Protein AF-A0A3D5A9F9-F1 (afdb_monomer)

Secondary structure (DSSP, 8-state):
--S--------S-IIIIIHHHHHTTTTT----S-HHHHHHHHHHHHHHHHHH-

Radius of gyration: 12.2 Å; Cα contacts (8 Å, |Δi|>4): 18; chains: 1; bounding box: 29×27×31 Å

Mean predicted aligned error: 3.31 Å

Foldseek 3Di:
DDLDDDDDDDDPDCLPPVLVVVLVCVVPDDDPDDPSSVVSNVVVVVVVVVVVD

Sequence (53 aa):
KGDRIEMIFDVKNADMGFARWFLMFGDRADIISPQSLKDTVKSLVQLQIKRLT

Solvent-accessible surface area (backbone atoms only — not comparable to full-atom values): 3566 Å² total; per-residue (Å²): 141,79,95,74,79,93,82,88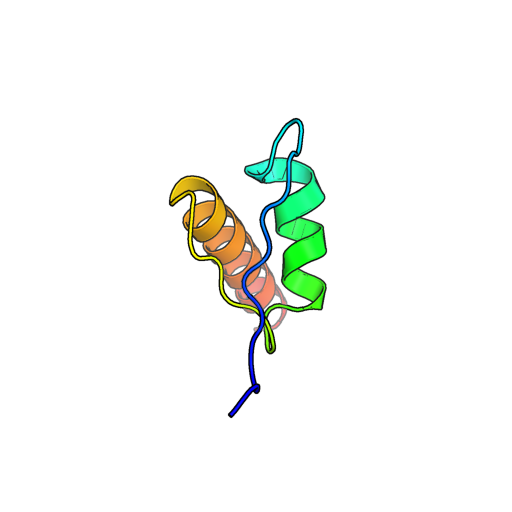,81,94,64,98,53,52,69,52,67,48,33,60,58,48,59,82,43,53,93,81,55,82,84,90,70,60,69,67,39,53,55,44,37,52,52,52,51,53,55,51,50,69,72,77,108

Structure (mmCIF, N/CA/C/O backbone):
data_AF-A0A3D5A9F9-F1
#
_entry.id   AF-A0A3D5A9F9-F1
#
loop_
_atom_site.group_PDB
_atom_site.id
_atom_site.type_symbol
_atom_site.label_atom_id
_atom_site.label_alt_id
_atom_site.label_comp_id
_atom_site.label_asym_id
_atom_site.label_entity_id
_atom_site.label_seq_id
_atom_site.pdbx_PDB_ins_code
_atom_site.Cartn_x
_atom_site.Cartn_y
_atom_site.Cartn_z
_atom_site.occupancy
_atom_site.B_iso_or_equiv
_atom_site.auth_seq_id
_atom_site.auth_comp_id
_atom_site.auth_asym_id
_atom_site.auth_atom_id
_atom_site.pdbx_PDB_model_num
ATOM 1 N N . LYS A 1 1 ? -6.702 -18.671 -20.340 1.00 41.91 1 LYS A N 1
ATOM 2 C CA . LYS A 1 1 ? -5.423 -18.468 -19.612 1.00 41.91 1 LYS A CA 1
ATOM 3 C C . LYS A 1 1 ? -5.030 -17.006 -19.793 1.00 41.91 1 LYS A C 1
ATOM 5 O O . LYS A 1 1 ? -4.645 -16.677 -20.905 1.00 41.91 1 LYS A O 1
ATOM 10 N N . GLY A 1 2 ? -5.179 -16.150 -18.777 1.00 62.16 2 GLY A N 1
ATOM 11 C CA . GLY A 1 2 ? -4.771 -14.738 -18.885 1.00 62.16 2 GLY A CA 1
ATOM 12 C C . GLY A 1 2 ? -5.501 -13.741 -17.980 1.00 62.16 2 GLY A C 1
ATOM 13 O O . GLY A 1 2 ? -5.667 -12.601 -18.386 1.00 62.16 2 GLY A O 1
ATOM 14 N N . ASP A 1 3 ? -5.958 -14.130 -16.788 1.00 88.06 3 ASP A N 1
ATOM 15 C CA . ASP A 1 3 ? -6.880 -13.269 -16.022 1.00 88.06 3 ASP A CA 1
ATOM 16 C C . ASP A 1 3 ? -6.157 -12.210 -15.174 1.00 88.06 3 ASP A C 1
ATOM 18 O O . ASP A 1 3 ?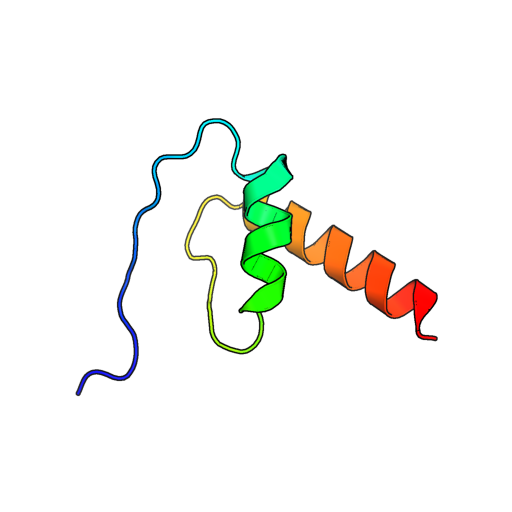 -6.792 -11.325 -14.604 1.00 88.06 3 ASP A O 1
ATOM 22 N N . ARG A 1 4 ? -4.827 -12.312 -15.057 1.00 90.19 4 ARG A N 1
ATOM 23 C CA . ARG A 1 4 ? -3.981 -11.413 -14.265 1.00 90.19 4 ARG A CA 1
ATOM 24 C C . ARG A 1 4 ? -2.632 -11.213 -14.945 1.00 90.19 4 ARG A C 1
ATOM 26 O O . ARG A 1 4 ? -2.121 -12.124 -15.594 1.00 90.19 4 ARG A O 1
ATOM 33 N N . ILE A 1 5 ? -2.063 -10.027 -14.759 1.00 93.81 5 ILE A N 1
ATOM 34 C CA . ILE A 1 5 ? -0.737 -9.639 -15.243 1.00 93.81 5 ILE A CA 1
ATOM 35 C C . ILE A 1 5 ? 0.069 -9.178 -14.030 1.00 93.81 5 ILE A C 1
ATOM 37 O O . ILE A 1 5 ? -0.418 -8.367 -13.243 1.00 93.81 5 ILE A O 1
ATOM 41 N N . GLU A 1 6 ? 1.284 -9.699 -13.875 1.00 95.44 6 GLU A N 1
ATOM 42 C CA . GLU A 1 6 ? 2.226 -9.198 -12.874 1.00 95.44 6 GLU A CA 1
ATOM 43 C C . GLU A 1 6 ? 2.856 -7.892 -13.366 1.00 95.44 6 GLU A C 1
ATOM 45 O O . GLU A 1 6 ? 3.293 -7.790 -14.513 1.00 95.44 6 GLU A O 1
ATOM 50 N N . MET A 1 7 ? 2.880 -6.883 -12.497 1.00 95.00 7 MET A N 1
ATOM 51 C CA . MET A 1 7 ? 3.416 -5.558 -12.792 1.00 95.00 7 MET A CA 1
ATOM 52 C C . MET A 1 7 ? 4.463 -5.185 -11.747 1.00 95.00 7 MET A C 1
ATOM 54 O O . MET A 1 7 ? 4.252 -5.389 -10.552 1.00 95.00 7 MET A O 1
ATOM 58 N N . ILE A 1 8 ? 5.570 -4.599 -12.201 1.00 95.75 8 ILE A N 1
ATOM 59 C CA . ILE A 1 8 ? 6.633 -4.070 -11.343 1.00 95.75 8 ILE A CA 1
ATOM 60 C C . ILE A 1 8 ? 6.643 -2.554 -11.500 1.00 95.75 8 ILE A C 1
ATOM 62 O O . ILE A 1 8 ? 6.666 -2.040 -12.618 1.00 95.75 8 ILE A O 1
ATOM 66 N N . PHE A 1 9 ? 6.630 -1.845 -10.376 1.00 94.50 9 PHE A N 1
ATOM 67 C CA . PHE A 1 9 ? 6.619 -0.389 -10.337 1.00 94.50 9 PHE A CA 1
ATOM 68 C C . PHE A 1 9 ? 7.891 0.109 -9.660 1.00 94.50 9 PHE A C 1
ATOM 70 O O . PHE A 1 9 ? 8.175 -0.270 -8.525 1.00 94.50 9 PHE A O 1
ATOM 77 N N . ASP A 1 10 ? 8.624 0.985 -10.342 1.00 94.69 10 ASP A N 1
ATOM 78 C CA . ASP A 1 10 ? 9.717 1.739 -9.738 1.00 94.69 10 ASP A CA 1
ATOM 79 C C . ASP A 1 10 ? 9.171 3.072 -9.219 1.00 94.69 10 ASP A C 1
ATOM 81 O O . ASP A 1 10 ? 8.737 3.937 -9.984 1.00 94.69 10 ASP A O 1
ATOM 85 N N . VAL A 1 11 ? 9.103 3.205 -7.895 1.00 92.00 11 VAL A N 1
ATOM 86 C CA . VAL A 1 11 ? 8.514 4.361 -7.220 1.00 92.00 11 VAL A CA 1
ATOM 87 C C . VAL A 1 11 ? 9.422 4.831 -6.097 1.00 92.00 11 VAL A C 1
ATOM 89 O O . VAL A 1 11 ? 9.947 4.040 -5.320 1.00 92.00 11 VAL A O 1
ATOM 92 N N . LYS A 1 12 ? 9.546 6.153 -5.950 1.00 90.31 12 LYS A N 1
ATOM 93 C CA . LYS A 1 12 ? 10.415 6.766 -4.935 1.00 90.31 12 LYS A CA 1
ATOM 94 C C . LYS A 1 12 ? 10.065 6.346 -3.500 1.00 90.31 12 LYS A C 1
ATOM 96 O O . LYS A 1 12 ? 10.956 6.206 -2.671 1.00 90.31 12 LYS A O 1
ATOM 101 N N . ASN A 1 13 ? 8.774 6.210 -3.188 1.00 89.44 13 ASN A N 1
ATOM 102 C CA . ASN A 1 13 ? 8.296 5.717 -1.896 1.00 89.44 13 ASN A CA 1
ATOM 103 C C . ASN A 1 13 ? 6.913 5.068 -2.057 1.00 89.44 13 ASN A C 1
ATOM 105 O O . ASN A 1 13 ? 5.907 5.765 -2.236 1.00 89.44 13 ASN A O 1
ATOM 109 N N . ALA A 1 14 ? 6.873 3.737 -1.994 1.00 92.62 14 ALA A N 1
ATOM 110 C CA . ALA A 1 14 ? 5.647 2.965 -2.172 1.00 92.62 14 ALA A CA 1
ATOM 111 C C . ALA A 1 14 ? 4.633 3.184 -1.030 1.00 92.62 14 ALA A C 1
ATOM 113 O O . ALA A 1 14 ? 3.426 3.220 -1.268 1.00 92.62 14 ALA A O 1
ATOM 114 N N . ASP A 1 15 ? 5.111 3.428 0.190 1.00 92.25 15 ASP A N 1
ATOM 115 C CA . ASP A 1 15 ? 4.287 3.513 1.402 1.00 92.25 15 ASP A CA 1
ATOM 116 C C . ASP A 1 15 ? 3.560 4.870 1.551 1.00 92.25 15 ASP A C 1
ATOM 118 O O . ASP A 1 15 ? 2.813 5.093 2.501 1.00 92.25 15 ASP A O 1
ATOM 122 N N . MET A 1 16 ? 3.747 5.803 0.609 1.00 91.00 16 MET A N 1
ATOM 123 C CA . MET A 1 16 ? 3.067 7.105 0.605 1.00 91.00 16 MET A CA 1
ATOM 124 C C . MET A 1 16 ? 2.006 7.206 -0.501 1.00 91.00 16 MET A C 1
ATOM 126 O O . MET A 1 16 ? 0.891 6.700 -0.363 1.00 91.00 16 MET A O 1
ATOM 130 N N . GLY A 1 17 ? 2.320 7.904 -1.598 1.00 90.06 17 GLY A N 1
ATOM 131 C CA . GLY A 1 17 ? 1.357 8.185 -2.666 1.00 90.06 17 GLY A CA 1
ATOM 132 C C . GLY A 1 17 ? 0.876 6.918 -3.372 1.00 90.06 17 GLY A C 1
ATOM 133 O O . GLY A 1 17 ? -0.309 6.803 -3.680 1.00 90.06 17 GLY A O 1
ATOM 134 N N . PHE A 1 18 ? 1.769 5.943 -3.563 1.00 94.88 18 PHE A N 1
ATOM 135 C CA . PHE A 1 18 ? 1.439 4.700 -4.254 1.00 94.88 18 PHE A CA 1
ATOM 136 C C . PHE A 1 18 ? 0.451 3.839 -3.461 1.00 94.88 18 PHE A C 1
ATOM 138 O O . PHE A 1 18 ? -0.532 3.387 -4.036 1.00 94.88 18 PHE A O 1
ATOM 145 N N . ALA A 1 19 ? 0.625 3.689 -2.143 1.00 96.31 19 ALA A N 1
ATOM 146 C CA . ALA A 1 19 ? -0.331 2.975 -1.293 1.00 96.31 19 ALA A CA 1
ATOM 147 C C . ALA A 1 19 ? -1.762 3.530 -1.417 1.00 96.31 19 ALA A C 1
ATOM 149 O O . ALA A 1 19 ? -2.725 2.769 -1.476 1.00 96.31 19 ALA A O 1
ATOM 150 N N . ARG A 1 20 ? -1.915 4.860 -1.505 1.00 94.25 20 ARG A N 1
ATOM 151 C CA . ARG A 1 20 ? 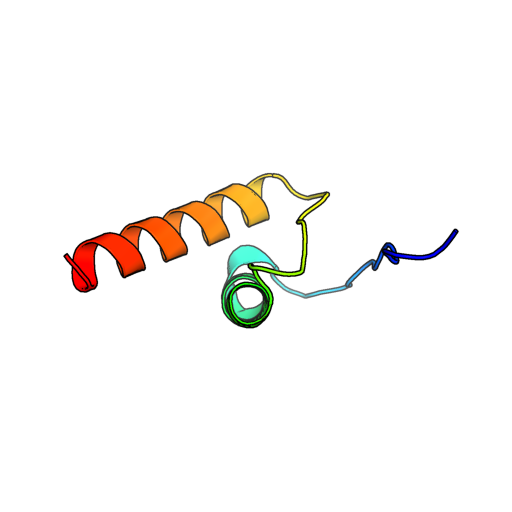-3.228 5.501 -1.697 1.00 94.25 20 ARG A CA 1
ATOM 152 C C . ARG A 1 20 ? -3.777 5.317 -3.105 1.00 94.25 20 ARG A C 1
ATOM 154 O O . ARG A 1 20 ? -4.974 5.106 -3.253 1.00 94.25 20 ARG A O 1
ATOM 161 N N . TRP A 1 21 ? -2.920 5.388 -4.117 1.00 93.00 21 TRP A N 1
ATOM 162 C CA . TRP A 1 21 ? -3.303 5.097 -5.496 1.00 93.00 21 TRP A CA 1
ATOM 163 C C . TRP A 1 21 ? -3.762 3.639 -5.655 1.00 93.00 21 TRP A C 1
ATOM 165 O O . TRP A 1 21 ? -4.803 3.395 -6.258 1.00 93.00 21 TRP A O 1
ATOM 175 N N . PHE A 1 22 ? -3.056 2.689 -5.033 1.00 95.50 22 PHE A N 1
ATOM 176 C CA . PHE A 1 22 ? -3.388 1.264 -5.058 1.00 95.50 22 PHE A CA 1
ATOM 177 C C . PHE A 1 22 ? -4.802 0.982 -4.528 1.00 95.50 22 PHE A C 1
ATOM 179 O O . PHE A 1 22 ? -5.510 0.158 -5.099 1.00 95.50 22 PHE A O 1
ATOM 186 N N . LEU A 1 23 ? -5.251 1.692 -3.483 1.00 94.81 23 LEU A N 1
ATOM 187 C CA . LEU A 1 23 ? -6.594 1.513 -2.909 1.00 94.81 23 LEU A CA 1
ATOM 188 C C . LEU A 1 23 ? -7.725 1.686 -3.928 1.00 94.81 23 LEU A C 1
ATOM 190 O O . LEU A 1 23 ? -8.747 1.020 -3.798 1.00 94.81 23 LEU A O 1
ATOM 194 N N . MET A 1 24 ? -7.542 2.528 -4.950 1.00 92.56 24 MET A N 1
ATOM 195 C CA . MET A 1 24 ? -8.538 2.723 -6.013 1.00 92.56 24 MET A CA 1
ATOM 196 C C . MET A 1 24 ? -8.785 1.461 -6.850 1.00 92.56 24 MET A C 1
ATOM 198 O O . MET A 1 24 ? -9.804 1.374 -7.526 1.00 92.56 24 MET A O 1
ATOM 202 N N . PHE A 1 25 ? -7.864 0.499 -6.795 1.00 93.06 25 PHE A N 1
ATOM 203 C CA . PHE A 1 25 ? -7.904 -0.766 -7.527 1.00 93.06 25 PHE A CA 1
ATOM 204 C C . PHE A 1 25 ? -7.871 -1.979 -6.587 1.00 93.06 25 PHE A C 1
ATOM 206 O O . PHE A 1 25 ? -7.674 -3.105 -7.041 1.00 93.06 25 PHE A O 1
ATOM 213 N N . GLY A 1 26 ? -8.018 -1.766 -5.273 1.00 90.12 26 GLY A N 1
ATOM 214 C CA . GLY A 1 26 ? -7.777 -2.790 -4.252 1.00 90.12 26 GLY A CA 1
ATOM 215 C C . GLY A 1 26 ? -8.733 -3.987 -4.299 1.00 90.12 26 GLY A C 1
ATOM 216 O O . GLY A 1 26 ? -8.434 -5.020 -3.714 1.00 90.12 26 GLY A O 1
ATOM 217 N N . ASP A 1 27 ? -9.862 -3.881 -5.003 1.00 92.69 27 ASP A N 1
ATOM 218 C CA . ASP A 1 27 ? -10.798 -4.984 -5.258 1.00 92.69 27 ASP A CA 1
ATOM 219 C C . ASP A 1 27 ? -10.406 -5.843 -6.477 1.00 92.69 27 ASP A C 1
ATOM 221 O O . ASP A 1 27 ? -10.965 -6.923 -6.687 1.00 92.69 27 ASP A O 1
ATOM 225 N N . ARG A 1 28 ? -9.451 -5.376 -7.293 1.00 93.94 28 ARG A N 1
ATOM 226 C CA . ARG A 1 28 ? -9.002 -6.021 -8.540 1.00 93.94 28 ARG A CA 1
ATOM 227 C C . ARG A 1 28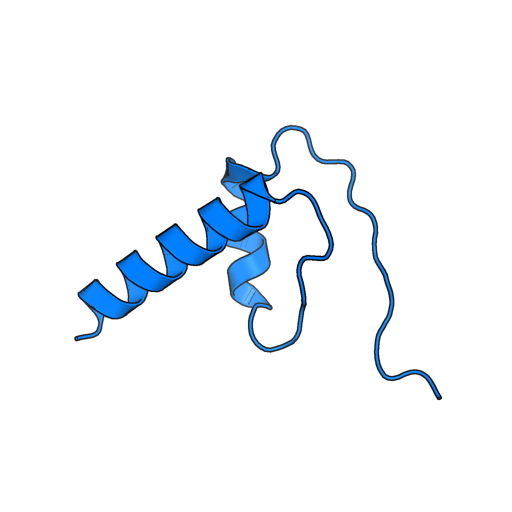 ? -7.494 -6.263 -8.616 1.00 93.94 28 ARG A C 1
ATOM 229 O O . ARG A 1 28 ? -7.046 -6.867 -9.589 1.00 93.94 28 ARG A O 1
ATOM 236 N N . ALA A 1 29 ? -6.723 -5.820 -7.628 1.00 94.75 29 ALA A N 1
ATOM 237 C CA . ALA A 1 29 ? -5.271 -5.931 -7.606 1.00 94.75 29 ALA A CA 1
ATOM 238 C C . ALA A 1 29 ? -4.771 -6.580 -6.310 1.00 94.75 29 ALA A C 1
ATOM 240 O O . ALA A 1 29 ? -5.322 -6.355 -5.236 1.00 94.75 29 ALA A O 1
ATOM 241 N N . ASP A 1 30 ? -3.675 -7.333 -6.420 1.00 95.38 30 ASP A N 1
ATOM 242 C CA . ASP A 1 30 ? -2.968 -7.926 -5.288 1.00 95.38 30 ASP A CA 1
ATOM 243 C C . ASP A 1 30 ? -1.567 -7.322 -5.176 1.00 95.38 30 ASP A C 1
ATOM 245 O O . ASP A 1 30 ? -0.856 -7.169 -6.171 1.00 95.38 30 ASP A O 1
ATOM 249 N N . ILE A 1 31 ? -1.141 -7.013 -3.952 1.00 96.69 31 ILE A N 1
ATOM 250 C CA . ILE A 1 31 ? 0.241 -6.607 -3.684 1.00 96.69 31 ILE A CA 1
ATOM 251 C C . ILE A 1 31 ? 1.063 -7.876 -3.486 1.00 96.69 31 ILE A C 1
ATOM 253 O O . ILE A 1 31 ? 0.834 -8.618 -2.532 1.00 96.69 31 ILE A O 1
ATOM 257 N N . ILE A 1 32 ? 2.044 -8.126 -4.350 1.00 97.19 32 ILE A N 1
ATOM 258 C CA . ILE A 1 32 ? 2.956 -9.268 -4.196 1.00 97.19 32 ILE A CA 1
ATOM 259 C C . ILE A 1 32 ? 4.038 -8.922 -3.160 1.00 97.19 32 ILE A C 1
ATOM 261 O O . ILE A 1 32 ? 4.214 -9.645 -2.172 1.00 97.19 32 ILE A O 1
ATOM 265 N N . SER A 1 33 ? 4.692 -7.771 -3.323 1.00 96.25 33 SER A N 1
ATOM 266 C CA . SER A 1 33 ? 5.753 -7.235 -2.459 1.00 96.25 33 SER A CA 1
ATOM 267 C C . SER A 1 33 ? 5.863 -5.701 -2.619 1.00 96.25 33 SER A C 1
ATOM 269 O O . SER A 1 33 ? 5.312 -5.162 -3.581 1.00 96.25 33 SER A O 1
ATOM 271 N N . PRO A 1 34 ? 6.538 -4.976 -1.700 1.00 95.81 34 PRO A N 1
ATOM 272 C CA . PRO A 1 34 ? 7.097 -5.424 -0.418 1.00 95.81 34 PRO A CA 1
ATOM 273 C C . PRO A 1 34 ? 6.030 -5.589 0.681 1.00 95.81 34 PRO A C 1
ATOM 275 O O . PRO A 1 34 ? 4.883 -5.170 0.531 1.00 95.81 34 PRO A O 1
ATOM 278 N N . GLN A 1 35 ? 6.405 -6.201 1.811 1.00 97.44 35 GLN A N 1
ATOM 279 C CA . GLN A 1 35 ? 5.499 -6.376 2.957 1.00 97.44 35 GLN A CA 1
ATOM 280 C C . GLN A 1 35 ? 5.079 -5.034 3.584 1.00 97.44 35 GLN A C 1
ATOM 282 O O . GLN A 1 35 ? 3.914 -4.881 3.939 1.00 97.44 35 GLN A O 1
ATOM 287 N N . SER A 1 36 ? 5.977 -4.042 3.628 1.00 97.00 36 SER A N 1
ATOM 288 C CA . SER A 1 36 ? 5.676 -2.702 4.162 1.00 97.00 36 SER A CA 1
ATOM 289 C C . SER A 1 36 ? 4.482 -2.043 3.464 1.00 97.00 36 SER A C 1
ATOM 291 O O . SER A 1 36 ? 3.624 -1.439 4.113 1.00 97.00 36 SER A O 1
ATOM 293 N N . LEU A 1 37 ? 4.362 -2.249 2.150 1.00 97.06 37 LEU A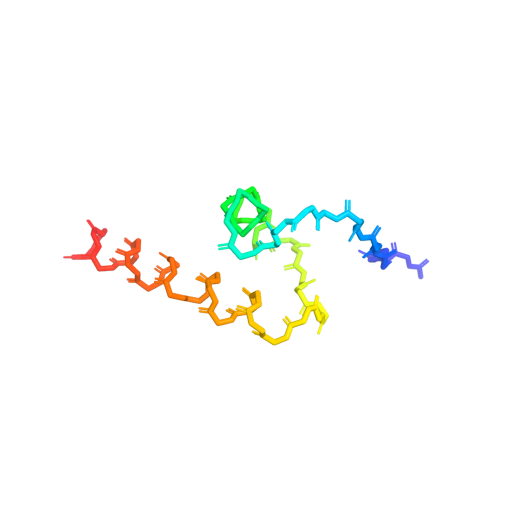 N 1
ATOM 294 C CA . LEU A 1 37 ? 3.262 -1.712 1.362 1.00 97.06 37 LEU A CA 1
ATOM 295 C C . LEU A 1 37 ? 1.931 -2.385 1.722 1.00 97.06 37 LEU A C 1
ATOM 297 O O . LEU A 1 37 ? 0.913 -1.704 1.868 1.00 97.06 37 LEU A O 1
ATOM 301 N N . LYS A 1 38 ? 1.933 -3.710 1.927 1.00 98.00 38 LYS A N 1
ATOM 302 C CA . LYS A 1 38 ? 0.751 -4.449 2.406 1.00 98.00 38 LYS A CA 1
ATOM 303 C C . LYS A 1 38 ? 0.283 -3.909 3.754 1.00 98.00 38 LYS A C 1
ATOM 305 O O . LYS A 1 38 ? -0.911 -3.676 3.938 1.00 98.00 38 LYS A O 1
ATOM 310 N N . ASP A 1 39 ? 1.218 -3.681 4.673 1.00 98.31 39 ASP A N 1
ATOM 311 C CA . ASP A 1 39 ? 0.926 -3.199 6.026 1.00 98.31 39 ASP A CA 1
ATOM 312 C C . ASP A 1 39 ? 0.363 -1.768 6.004 1.00 98.31 39 ASP A C 1
ATOM 314 O O . ASP A 1 39 ? -0.622 -1.462 6.688 1.00 98.31 39 ASP A O 1
ATOM 318 N N . THR A 1 40 ? 0.922 -0.910 5.148 1.00 97.69 40 THR A N 1
ATOM 319 C CA . THR A 1 40 ? 0.434 0.454 4.9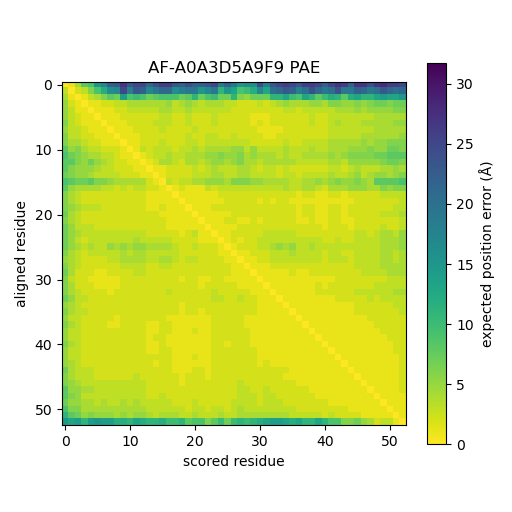16 1.00 97.69 40 THR A CA 1
ATOM 320 C C . THR A 1 40 ? -0.992 0.457 4.370 1.00 97.69 40 THR A C 1
ATOM 322 O O . THR A 1 40 ? -1.878 1.101 4.938 1.00 97.69 40 THR A O 1
ATOM 325 N N . VAL A 1 41 ? -1.245 -0.288 3.290 1.00 97.38 41 VAL A N 1
ATOM 326 C CA . VAL A 1 41 ? -2.569 -0.376 2.656 1.00 97.38 41 VAL A CA 1
ATOM 327 C C . VAL A 1 41 ? -3.597 -0.946 3.632 1.00 97.38 41 VAL A C 1
ATOM 329 O O . VAL A 1 41 ? -4.676 -0.373 3.788 1.00 97.38 41 VAL A O 1
ATOM 332 N N . LYS A 1 42 ? -3.248 -2.005 4.374 1.00 97.62 42 LYS A N 1
ATOM 333 C CA . LYS A 1 42 ? -4.110 -2.582 5.415 1.00 97.62 42 LYS A CA 1
ATOM 334 C C . LYS A 1 42 ? -4.489 -1.549 6.478 1.00 97.62 42 LYS A C 1
ATOM 336 O O . LYS A 1 42 ? -5.661 -1.451 6.837 1.00 97.62 42 LYS A O 1
ATOM 341 N N . SER A 1 43 ? -3.526 -0.755 6.944 1.00 98.06 43 SER A N 1
ATOM 342 C CA . SER A 1 43 ? -3.763 0.299 7.938 1.00 98.06 43 SER A CA 1
ATOM 343 C C . SER A 1 43 ? -4.713 1.383 7.413 1.00 98.06 43 SER A C 1
ATOM 345 O O . SER A 1 43 ? -5.614 1.824 8.129 1.00 98.06 43 SER A O 1
ATOM 347 N N . LEU A 1 44 ? -4.561 1.782 6.145 1.00 97.12 44 LEU A N 1
ATOM 348 C CA . LEU A 1 44 ? -5.445 2.751 5.492 1.00 97.12 44 LEU A CA 1
ATOM 349 C C . LEU A 1 44 ? -6.881 2.224 5.353 1.00 97.12 44 LEU A C 1
ATOM 351 O O . LEU A 1 44 ? -7.818 2.946 5.695 1.00 97.12 44 LEU A O 1
ATOM 355 N N . VAL A 1 45 ? -7.057 0.971 4.919 1.00 96.62 45 VAL A N 1
ATOM 356 C CA . VAL A 1 45 ? -8.381 0.329 4.816 1.00 96.62 45 VAL A CA 1
ATOM 357 C C . VAL A 1 45 ? -9.044 0.231 6.188 1.00 96.62 45 VAL A C 1
ATOM 359 O O . VAL A 1 45 ? -10.209 0.585 6.335 1.00 96.62 45 VAL A O 1
ATOM 362 N N . GLN A 1 46 ? -8.308 -0.187 7.222 1.00 97.88 46 GLN A N 1
ATOM 363 C CA . GLN A 1 46 ? -8.838 -0.250 8.587 1.00 97.88 46 GLN A CA 1
ATOM 364 C C . GLN A 1 46 ? -9.299 1.122 9.092 1.00 97.88 46 GLN A C 1
ATOM 366 O O . GLN A 1 46 ? -10.355 1.223 9.717 1.00 97.88 46 GLN A O 1
ATOM 371 N N . LEU A 1 47 ? -8.538 2.185 8.813 1.0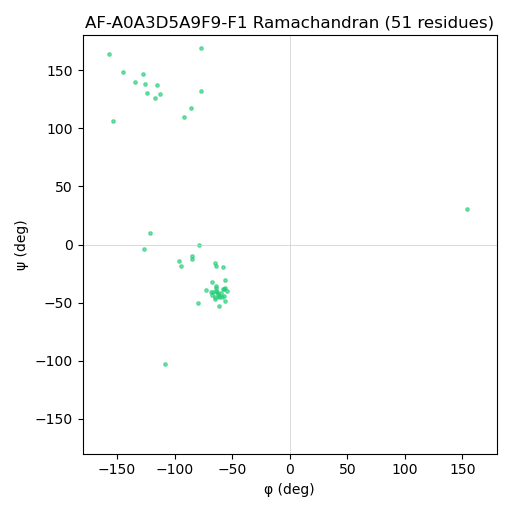0 97.38 47 LEU A N 1
ATOM 372 C CA . LEU A 1 47 ? -8.940 3.551 9.148 1.00 97.38 47 LEU A CA 1
ATOM 373 C C . LEU A 1 47 ?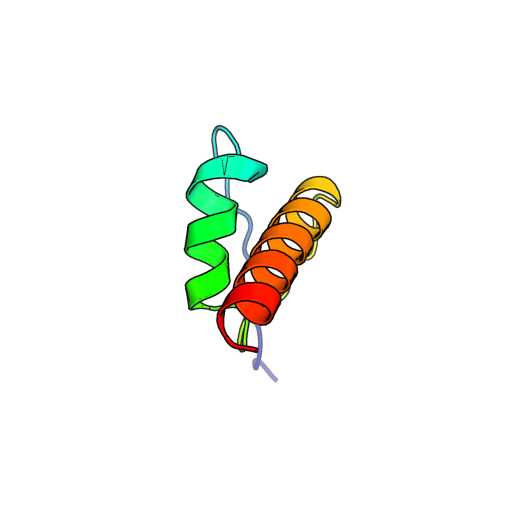 -10.196 3.979 8.381 1.00 97.38 47 LEU A C 1
ATOM 375 O O . LEU A 1 47 ? -11.053 4.648 8.952 1.00 97.38 47 LEU A O 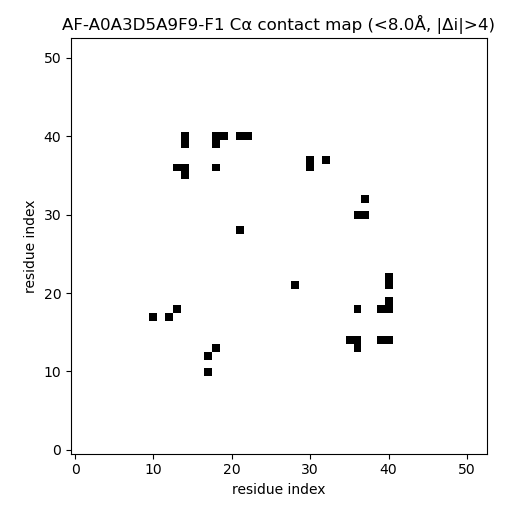1
ATOM 379 N N . GLN A 1 48 ? -10.308 3.608 7.106 1.00 95.25 48 GLN A N 1
ATOM 380 C CA . GLN A 1 48 ? -11.483 3.903 6.292 1.00 95.25 48 GLN A CA 1
ATOM 381 C C . GLN A 1 48 ? -12.726 3.187 6.824 1.00 95.25 48 GLN A C 1
ATOM 383 O O . GLN A 1 48 ? -13.746 3.838 7.015 1.00 95.25 48 GLN A O 1
ATOM 388 N N . ILE A 1 49 ? -12.629 1.891 7.137 1.00 96.94 49 ILE A N 1
ATOM 389 C CA . ILE A 1 49 ? -13.730 1.112 7.725 1.00 96.94 49 ILE A CA 1
ATOM 390 C C . ILE A 1 49 ? -14.210 1.772 9.019 1.00 96.94 49 ILE A C 1
ATOM 392 O O . ILE A 1 49 ? -15.393 2.060 9.134 1.00 96.94 49 ILE A O 1
ATOM 396 N N . LYS A 1 50 ? -13.290 2.123 9.930 1.00 98.19 50 LYS A N 1
ATOM 397 C CA . LYS A 1 50 ? -13.609 2.822 11.191 1.00 98.19 50 LYS A CA 1
ATOM 398 C C . LYS A 1 50 ? -14.328 4.163 11.019 1.00 98.19 50 LYS A C 1
ATOM 400 O O . LYS A 1 50 ? -14.846 4.685 11.992 1.00 98.19 50 LYS A O 1
ATOM 405 N N . ARG A 1 51 ? -14.270 4.779 9.836 1.00 97.00 51 ARG A N 1
ATOM 406 C CA . ARG A 1 51 ? -14.968 6.041 9.534 1.00 97.00 51 ARG A CA 1
ATOM 407 C C . ARG A 1 51 ? -16.332 5.821 8.885 1.00 97.00 51 ARG A C 1
ATOM 409 O O . ARG A 1 51 ? -17.119 6.757 8.834 1.00 97.00 51 ARG A O 1
ATOM 416 N N . LEU A 1 52 ? -16.564 4.635 8.330 1.00 96.00 52 LEU A N 1
ATOM 417 C CA . LEU A 1 52 ? -17.810 4.252 7.665 1.00 96.00 52 LEU A CA 1
ATOM 418 C C . LEU A 1 52 ? -18.761 3.484 8.596 1.00 96.00 52 LEU A C 1
ATOM 420 O O . LEU A 1 52 ? -19.926 3.312 8.248 1.00 96.00 52 LEU A O 1
ATOM 424 N N . THR A 1 53 ? -18.259 3.022 9.742 1.00 88.25 53 THR A N 1
ATOM 425 C CA . THR A 1 53 ? -18.996 2.350 10.824 1.00 88.25 53 THR A CA 1
ATOM 426 C C . THR A 1 53 ? -19.032 3.228 12.059 1.00 88.25 53 THR A C 1
ATOM 428 O O . THR A 1 53 ? -20.098 3.298 12.700 1.00 88.25 53 THR A O 1
#

pLDDT: mean 93.12, std 8.8, range [41.91, 98.31]